Protein AF-A0A935JVV2-F1 (afdb_monomer_lite)

Sequence (134 aa):
MMFHVYADPKPEGYFVNEPFGIYREVLDADWLLYILLPALLIGVVAILMVAWRIHEIPTHKANHKNMRQAELVTALTLLGLFMHEIWAIALFMAYMDWNAFEDFMVRILRRSRSPAAGDSQADSMATVSGEHKA

Organism: NCBI:txid2899244

Structure (mmCIF, N/CA/C/O backbone):
data_AF-A0A935JVV2-F1
#
_entry.id   AF-A0A935JVV2-F1
#
loop_
_atom_site.group_PDB
_atom_site.id
_atom_site.type_symbol
_atom_site.label_atom_id
_atom_site.label_alt_id
_atom_site.label_comp_id
_atom_site.label_asym_id
_atom_site.label_entity_id
_atom_site.label_seq_id
_atom_site.pdbx_PDB_ins_code
_atom_site.Cartn_x
_atom_site.Cartn_y
_atom_site.Cartn_z
_atom_site.occupancy
_atom_site.B_iso_or_equiv
_atom_site.auth_seq_id
_atom_site.auth_comp_id
_atom_site.auth_asym_id
_atom_site.auth_atom_id
_atom_site.pdbx_PDB_model_num
ATOM 1 N N . MET A 1 1 ? 15.596 15.117 -31.902 1.00 48.31 1 MET A N 1
ATOM 2 C CA . MET A 1 1 ? 15.883 15.307 -30.465 1.00 48.31 1 MET A CA 1
ATOM 3 C C . MET A 1 1 ? 15.519 14.018 -29.764 1.00 48.31 1 MET A C 1
ATOM 5 O O . MET A 1 1 ? 14.336 13.737 -29.722 1.00 48.31 1 MET A O 1
ATOM 9 N N . MET A 1 2 ? 16.494 13.229 -29.319 1.00 48.38 2 MET A N 1
ATOM 10 C CA . MET A 1 2 ? 16.370 12.176 -28.296 1.00 48.38 2 MET A CA 1
ATOM 11 C C . MET A 1 2 ? 17.809 11.755 -27.970 1.00 48.38 2 MET A C 1
ATOM 13 O O . MET A 1 2 ? 18.626 11.605 -28.873 1.00 48.38 2 MET A O 1
ATOM 17 N N . PHE A 1 3 ? 18.161 11.744 -26.694 1.00 56.00 3 PHE A N 1
ATOM 18 C CA . PHE A 1 3 ? 19.531 11.812 -26.192 1.00 56.00 3 PHE A CA 1
ATOM 19 C C . PHE A 1 3 ? 20.339 10.525 -26.461 1.00 56.00 3 PHE A C 1
ATOM 21 O O . PHE A 1 3 ? 20.365 9.634 -25.626 1.00 56.00 3 PHE A O 1
ATOM 28 N N . HIS A 1 4 ? 21.063 10.436 -27.582 1.00 57.91 4 HIS A N 1
ATOM 29 C CA . HIS A 1 4 ? 22.118 9.428 -27.775 1.00 57.91 4 HIS A CA 1
ATOM 30 C C . HIS A 1 4 ? 23.388 9.836 -27.010 1.00 57.91 4 HIS A C 1
ATOM 32 O O . HIS A 1 4 ? 24.370 10.273 -27.600 1.00 57.91 4 HIS A O 1
ATOM 38 N N . VAL A 1 5 ? 23.354 9.743 -25.679 1.00 56.25 5 VAL A N 1
ATOM 39 C CA . VAL A 1 5 ? 24.507 10.056 -24.806 1.00 56.25 5 VAL A CA 1
ATOM 40 C C . VAL A 1 5 ? 25.536 8.908 -24.781 1.00 56.25 5 VAL A C 1
ATOM 42 O O . VAL A 1 5 ? 26.648 9.091 -24.302 1.00 56.25 5 VAL A O 1
ATOM 45 N N . TYR A 1 6 ? 25.222 7.751 -25.380 1.00 57.34 6 TYR A N 1
ATOM 46 C CA . TYR A 1 6 ? 26.089 6.562 -25.419 1.00 57.34 6 TYR A CA 1
ATOM 47 C C . TYR A 1 6 ? 26.430 6.080 -26.840 1.00 57.34 6 TYR A C 1
ATOM 49 O O . TYR A 1 6 ? 26.563 4.882 -27.071 1.00 57.34 6 TYR A O 1
ATOM 57 N N . ALA A 1 7 ? 26.548 6.990 -27.811 1.00 60.69 7 ALA A N 1
ATOM 58 C CA . ALA A 1 7 ? 26.984 6.625 -29.166 1.00 60.69 7 ALA A CA 1
ATOM 59 C C . ALA A 1 7 ? 28.510 6.453 -29.293 1.00 60.69 7 ALA A C 1
ATOM 61 O O . ALA A 1 7 ? 28.988 6.002 -30.335 1.00 60.69 7 ALA A O 1
ATOM 62 N N . ASP A 1 8 ? 29.273 6.807 -28.255 1.00 72.19 8 ASP A N 1
ATOM 63 C CA . ASP A 1 8 ? 30.720 6.642 -28.271 1.00 72.19 8 ASP A CA 1
ATOM 64 C C . ASP A 1 8 ? 31.095 5.152 -28.226 1.00 72.19 8 ASP A C 1
ATOM 66 O O . ASP A 1 8 ? 30.551 4.396 -27.408 1.00 72.19 8 ASP A O 1
ATOM 70 N N . PRO A 1 9 ? 32.035 4.701 -29.078 1.00 70.69 9 PRO A N 1
ATOM 71 C CA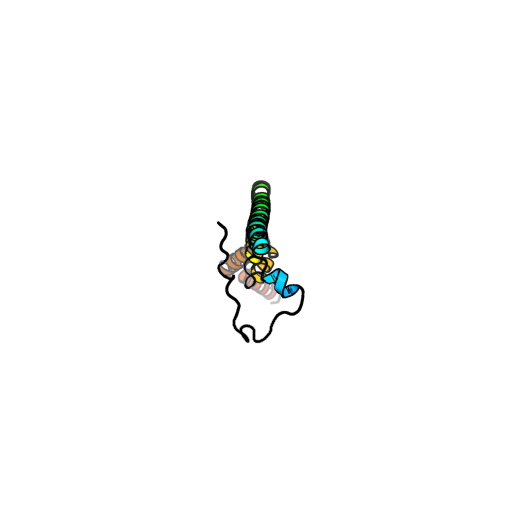 . PRO A 1 9 ? 32.537 3.339 -29.010 1.00 70.69 9 PRO A CA 1
ATOM 72 C C . PRO A 1 9 ? 33.165 3.113 -27.631 1.00 70.69 9 PRO A C 1
ATOM 74 O O . PRO A 1 9 ? 34.137 3.772 -27.257 1.00 70.69 9 PRO A O 1
ATOM 77 N N . LYS A 1 10 ? 32.588 2.189 -26.851 1.00 73.81 10 LYS A N 1
ATOM 78 C CA . LYS A 1 10 ? 33.119 1.826 -25.531 1.00 73.81 10 LYS A CA 1
ATOM 79 C C . LYS A 1 10 ? 34.542 1.268 -25.713 1.00 73.81 10 LYS A C 1
ATOM 81 O O . LYS A 1 10 ? 34.731 0.409 -26.575 1.00 73.81 10 LYS A O 1
ATOM 86 N N . PRO A 1 11 ? 35.534 1.738 -24.936 1.00 78.81 11 PRO A N 1
ATOM 87 C CA . PRO A 1 11 ? 36.904 1.250 -25.039 1.00 78.81 11 PRO A CA 1
ATOM 88 C C . PRO A 1 11 ? 36.982 -0.241 -24.698 1.00 78.81 11 PRO A C 1
ATOM 90 O O . PRO A 1 11 ? 36.165 -0.765 -23.932 1.00 78.81 11 PRO A O 1
ATOM 93 N N . GLU A 1 12 ? 37.975 -0.930 -25.256 1.00 73.38 12 GLU A N 1
ATOM 94 C CA . GLU A 1 12 ? 38.176 -2.350 -24.972 1.00 73.38 12 GLU A CA 1
ATOM 95 C C . GLU A 1 12 ? 38.420 -2.574 -23.470 1.00 73.38 12 GLU A C 1
ATOM 97 O O . GLU A 1 12 ? 39.177 -1.843 -22.832 1.00 73.38 12 GLU A O 1
ATOM 102 N N . GLY A 1 13 ? 37.730 -3.560 -22.886 1.00 73.56 13 GLY A N 1
ATOM 103 C CA . GLY A 1 13 ? 37.785 -3.841 -21.445 1.00 73.56 13 GLY A CA 1
ATOM 104 C C . GLY A 1 13 ? 36.835 -3.016 -20.561 1.00 73.56 13 GLY A C 1
ATOM 105 O O . GLY A 1 13 ? 36.952 -3.078 -19.341 1.00 73.56 13 GLY A O 1
ATOM 106 N N . TYR A 1 14 ? 35.876 -2.271 -21.129 1.00 73.00 14 TYR A N 1
ATOM 107 C CA . TYR A 1 14 ? 34.884 -1.501 -20.353 1.00 73.00 14 TYR A CA 1
ATOM 108 C C . TYR A 1 14 ? 34.010 -2.368 -19.424 1.00 73.00 14 TYR A C 1
ATOM 110 O O . TYR A 1 14 ? 33.586 -1.917 -18.360 1.00 73.00 14 TYR A O 1
ATOM 118 N N . PHE A 1 15 ? 33.748 -3.621 -19.802 1.00 72.88 15 PHE A N 1
ATOM 119 C CA . PHE A 1 15 ? 33.008 -4.579 -18.985 1.00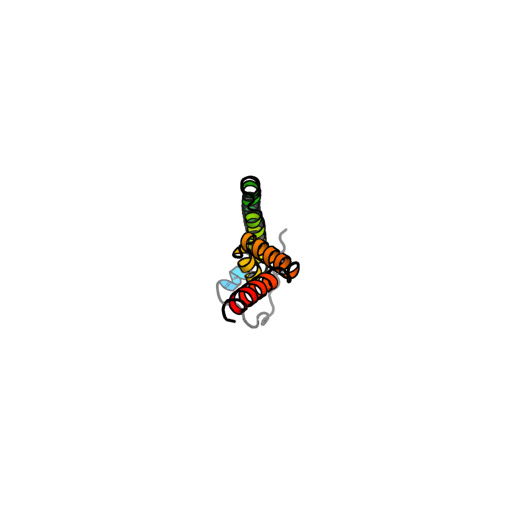 72.88 15 PHE A CA 1
ATOM 120 C C . PHE A 1 15 ? 33.940 -5.705 -18.528 1.00 72.88 15 PHE A C 1
ATOM 122 O O . PHE A 1 15 ? 34.460 -6.448 -19.351 1.00 72.88 15 PHE A O 1
ATOM 129 N N . VAL A 1 16 ? 34.126 -5.850 -17.211 1.00 75.06 16 VAL A N 1
ATOM 130 C CA . VAL A 1 16 ? 34.886 -6.970 -16.614 1.00 75.06 16 VAL A CA 1
ATOM 131 C C . VAL A 1 16 ? 34.108 -8.287 -16.725 1.00 75.06 16 VAL A C 1
ATOM 133 O O . VAL A 1 16 ? 34.697 -9.341 -16.926 1.00 75.06 16 VAL A O 1
ATOM 136 N N . ASN A 1 17 ? 32.777 -8.214 -16.619 1.00 74.56 17 ASN A N 1
ATOM 137 C CA . ASN A 1 17 ? 31.850 -9.317 -16.858 1.00 74.56 17 ASN A CA 1
ATOM 138 C C . ASN A 1 17 ? 30.724 -8.799 -17.748 1.00 74.56 17 ASN A C 1
ATOM 140 O O . ASN A 1 17 ? 29.828 -8.096 -17.276 1.00 74.56 17 ASN A O 1
ATOM 144 N N . GLU A 1 18 ? 30.785 -9.098 -19.040 1.00 69.94 18 GLU A N 1
ATOM 145 C CA . GLU A 1 18 ? 29.738 -8.691 -19.968 1.00 69.94 18 GLU A CA 1
ATOM 146 C C . GLU A 1 18 ? 28.554 -9.672 -19.943 1.00 69.94 18 GLU A C 1
ATOM 148 O O . GLU A 1 18 ? 28.754 -10.887 -20.050 1.00 69.94 18 GLU A O 1
ATOM 153 N N . PRO A 1 19 ? 27.308 -9.172 -19.806 1.00 69.38 19 PRO A N 1
ATOM 154 C CA . PRO A 1 19 ? 26.129 -10.007 -19.973 1.00 69.38 19 PRO A CA 1
ATOM 155 C C . PRO A 1 19 ? 26.116 -10.543 -21.407 1.00 69.38 19 PRO A C 1
ATOM 157 O O . PRO A 1 19 ? 26.077 -9.771 -22.365 1.00 69.38 19 PRO A O 1
ATOM 160 N N . PHE A 1 20 ? 26.173 -11.861 -21.564 1.00 75.31 20 PHE A N 1
ATOM 161 C CA . PHE A 1 20 ? 26.182 -12.507 -22.874 1.00 75.31 20 PHE A CA 1
ATOM 162 C C . PHE A 1 20 ? 24.759 -12.679 -23.425 1.00 75.31 20 PHE A C 1
ATOM 164 O O . PHE A 1 20 ? 23.816 -12.993 -22.698 1.00 75.31 20 PHE A O 1
ATOM 171 N N . GLY A 1 21 ? 24.612 -12.503 -24.740 1.00 78.56 21 GLY A N 1
ATOM 172 C CA . GLY A 1 21 ? 23.355 -12.715 -25.459 1.00 78.56 21 GLY A CA 1
ATOM 173 C C . GLY A 1 21 ? 22.320 -11.604 -25.256 1.00 78.56 21 GLY A C 1
ATOM 174 O O . GLY A 1 21 ? 22.653 -10.427 -25.147 1.00 78.56 21 GLY A O 1
ATOM 175 N N . ILE A 1 22 ? 21.045 -11.997 -25.204 1.00 78.62 22 ILE A N 1
ATOM 176 C CA . ILE A 1 22 ? 19.882 -11.091 -25.239 1.00 78.62 22 ILE A CA 1
ATOM 177 C C . ILE A 1 22 ? 19.801 -10.116 -24.056 1.00 78.62 22 ILE A C 1
ATOM 179 O O . ILE A 1 22 ? 19.167 -9.071 -24.157 1.00 78.62 22 ILE A O 1
ATOM 183 N N . TYR A 1 23 ? 20.441 -10.431 -22.927 1.00 78.25 23 TYR A N 1
ATOM 184 C CA . TYR A 1 23 ? 20.373 -9.598 -21.725 1.00 78.25 23 TYR A CA 1
ATOM 185 C C . TYR A 1 23 ? 21.032 -8.233 -21.930 1.00 78.25 23 TYR A C 1
ATOM 187 O O . TYR A 1 23 ? 20.554 -7.245 -21.383 1.00 78.25 23 TYR A O 1
ATOM 195 N N . ARG A 1 24 ? 22.088 -8.157 -22.751 1.00 76.12 24 ARG A N 1
ATOM 196 C CA . ARG A 1 24 ? 22.758 -6.891 -23.072 1.00 76.12 24 ARG A CA 1
ATOM 197 C C . ARG A 1 24 ? 21.873 -5.977 -23.910 1.00 76.12 24 ARG A C 1
ATOM 199 O O . ARG A 1 24 ? 21.741 -4.805 -23.587 1.00 76.12 24 ARG A O 1
ATOM 206 N N . GLU A 1 25 ? 21.229 -6.529 -24.934 1.00 78.62 25 GLU A N 1
ATOM 207 C CA . GLU A 1 25 ? 20.317 -5.776 -25.803 1.00 78.62 25 GLU A CA 1
ATOM 208 C C . GLU A 1 25 ? 19.095 -5.255 -25.038 1.00 78.62 25 GLU A C 1
ATOM 210 O O . GLU A 1 25 ? 18.626 -4.151 -25.296 1.00 78.62 25 GLU A O 1
ATOM 215 N N . VAL A 1 26 ? 18.603 -6.024 -24.062 1.00 78.31 26 VAL A N 1
ATOM 216 C CA . VAL A 1 26 ? 17.485 -5.620 -23.200 1.00 78.31 26 VAL A CA 1
ATOM 217 C C . VAL A 1 26 ? 17.902 -4.560 -22.174 1.00 78.31 26 VAL A C 1
ATOM 219 O O . VAL A 1 26 ? 17.111 -3.668 -21.882 1.00 78.31 26 VAL A O 1
ATOM 222 N N . LEU A 1 27 ? 19.119 -4.629 -21.621 1.00 76.12 27 LEU A N 1
ATOM 223 C CA . LEU A 1 27 ? 19.618 -3.624 -20.670 1.00 76.12 27 LEU A CA 1
ATOM 224 C C . LEU A 1 27 ? 19.963 -2.288 -21.345 1.00 76.12 27 LEU A C 1
ATOM 226 O O . LEU A 1 27 ? 19.728 -1.244 -20.745 1.00 76.12 27 LEU A O 1
ATOM 230 N N . ASP A 1 28 ? 20.477 -2.316 -22.576 1.00 74.88 28 ASP A N 1
ATOM 231 C CA . ASP A 1 28 ? 20.782 -1.111 -23.367 1.00 74.88 28 ASP A CA 1
ATOM 232 C C . ASP A 1 28 ? 19.522 -0.526 -24.061 1.00 74.88 28 ASP A C 1
ATOM 234 O O . ASP A 1 28 ? 19.593 0.479 -24.772 1.00 74.88 28 ASP A O 1
ATOM 238 N N . ALA A 1 29 ? 18.344 -1.133 -23.872 1.00 82.69 29 ALA A N 1
ATOM 239 C CA . ALA A 1 29 ? 17.090 -0.685 -24.467 1.00 82.69 29 ALA A CA 1
ATOM 240 C C . ALA A 1 29 ? 16.461 0.495 -23.700 1.00 82.69 29 ALA A C 1
ATOM 242 O O . ALA A 1 29 ? 15.573 0.311 -22.866 1.00 82.69 29 ALA A O 1
ATOM 243 N N . ASP A 1 30 ? 16.831 1.727 -24.058 1.00 81.94 30 ASP A N 1
ATOM 244 C CA . ASP A 1 30 ? 16.263 2.958 -23.475 1.00 81.94 30 ASP A CA 1
ATOM 245 C C . ASP A 1 30 ? 14.720 2.993 -23.504 1.00 81.94 30 ASP A C 1
ATOM 247 O O . ASP A 1 30 ? 14.066 3.447 -22.562 1.00 81.94 30 ASP A O 1
ATOM 251 N N . TRP A 1 31 ? 14.109 2.463 -24.569 1.00 82.56 31 TRP A N 1
ATOM 252 C CA . TRP A 1 31 ? 12.650 2.406 -24.726 1.00 82.56 31 TRP A CA 1
ATOM 253 C C . TRP A 1 31 ? 11.962 1.563 -23.645 1.00 82.56 31 TRP A C 1
ATOM 255 O O . TRP A 1 31 ? 10.834 1.870 -23.256 1.00 82.56 31 TRP A O 1
ATOM 265 N N . LEU A 1 32 ? 12.643 0.530 -23.135 1.00 86.06 32 LEU A N 1
ATOM 266 C CA . LEU A 1 32 ? 12.128 -0.317 -22.068 1.00 86.06 32 LEU A CA 1
ATOM 267 C C . LEU A 1 32 ? 11.996 0.499 -20.786 1.00 86.06 32 LEU A C 1
ATOM 269 O O . LEU A 1 32 ? 10.947 0.451 -20.150 1.00 86.06 32 LEU A O 1
ATOM 273 N N . LEU A 1 33 ? 13.002 1.308 -20.444 1.00 85.19 33 LEU A N 1
ATOM 274 C CA . LEU A 1 33 ? 12.965 2.174 -19.264 1.00 85.19 33 LEU A CA 1
ATOM 275 C C . LEU A 1 33 ? 11.839 3.217 -19.361 1.00 85.19 33 LEU A C 1
ATOM 277 O O . LEU A 1 33 ? 11.113 3.433 -18.388 1.00 85.19 33 LEU A O 1
ATOM 281 N N . TYR A 1 34 ? 11.643 3.811 -20.543 1.00 85.50 34 TYR A N 1
ATOM 282 C CA . TYR A 1 34 ? 10.576 4.791 -20.777 1.00 85.50 34 TYR A CA 1
ATOM 283 C C . TYR A 1 34 ? 9.162 4.220 -20.622 1.00 85.50 34 TYR A C 1
ATOM 285 O O . TYR A 1 34 ? 8.251 4.976 -20.298 1.00 85.50 34 TYR A O 1
ATOM 293 N N . ILE A 1 35 ? 8.962 2.915 -20.825 1.00 90.69 35 ILE A N 1
ATOM 294 C CA . ILE A 1 35 ? 7.668 2.244 -20.619 1.00 90.69 35 ILE A CA 1
ATOM 295 C C . ILE A 1 35 ? 7.558 1.689 -19.197 1.00 90.69 35 ILE A C 1
ATOM 297 O O . ILE A 1 35 ? 6.524 1.837 -18.545 1.00 90.69 35 ILE A O 1
ATOM 301 N N . LEU A 1 36 ? 8.625 1.064 -18.700 1.00 90.44 36 LEU A N 1
ATOM 302 C CA . LEU A 1 36 ? 8.653 0.400 -17.402 1.00 90.44 36 LEU A CA 1
ATOM 303 C C . LEU A 1 36 ? 8.452 1.398 -16.257 1.00 90.44 36 LEU A C 1
ATOM 305 O O . LEU A 1 36 ? 7.699 1.114 -15.332 1.00 90.44 36 LEU A O 1
ATOM 309 N N . LEU A 1 37 ? 9.086 2.571 -16.322 1.00 91.06 37 LEU A N 1
ATOM 310 C CA . LEU A 1 37 ? 9.010 3.582 -15.267 1.00 91.06 37 LEU A CA 1
ATOM 311 C C . LEU A 1 37 ? 7.584 4.135 -15.057 1.00 91.06 37 LEU A C 1
ATOM 313 O O . LEU A 1 37 ? 7.103 4.088 -13.922 1.00 91.06 37 LEU A O 1
ATOM 317 N N . PRO A 1 38 ? 6.854 4.610 -16.088 1.00 95.44 38 PRO A N 1
ATOM 318 C CA . PRO A 1 38 ? 5.464 5.020 -15.909 1.00 95.44 38 PRO A CA 1
ATOM 319 C C . PRO A 1 38 ? 4.541 3.838 -15.596 1.00 95.44 38 PRO A C 1
ATOM 321 O O . PRO A 1 38 ? 3.617 4.006 -14.804 1.00 95.44 38 PRO A O 1
ATOM 324 N N . ALA A 1 39 ? 4.786 2.643 -16.144 1.00 9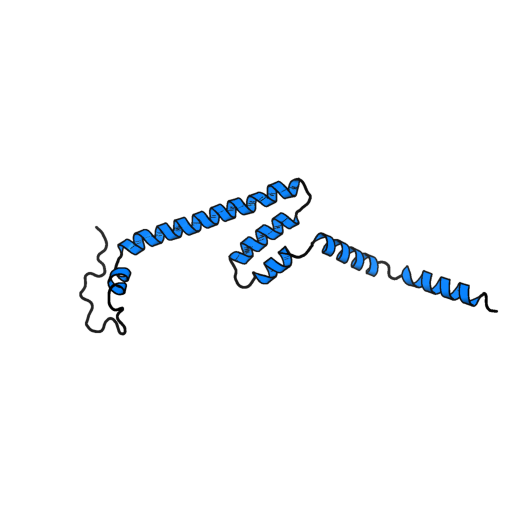6.00 39 ALA A N 1
ATOM 325 C CA . ALA A 1 39 ? 4.004 1.455 -15.798 1.00 96.00 39 ALA A CA 1
ATOM 326 C C . ALA A 1 39 ? 4.137 1.096 -14.308 1.00 96.00 39 ALA A C 1
ATOM 328 O O . ALA A 1 39 ? 3.133 0.834 -13.644 1.00 96.00 39 ALA A O 1
ATOM 329 N N . LEU A 1 40 ? 5.356 1.154 -13.763 1.00 95.06 40 LEU A N 1
ATOM 330 C CA . LEU A 1 40 ? 5.620 0.970 -12.338 1.00 95.06 40 LEU A CA 1
ATOM 331 C C . LEU A 1 40 ? 4.904 2.039 -11.508 1.00 95.06 40 LEU A C 1
ATOM 333 O O . LEU A 1 40 ? 4.243 1.704 -10.528 1.00 95.06 40 LEU A O 1
ATOM 337 N N . LEU A 1 41 ? 4.984 3.310 -11.916 1.00 95.38 41 LEU A N 1
ATOM 338 C CA . LEU A 1 41 ? 4.303 4.410 -11.231 1.00 95.38 41 LEU A CA 1
ATOM 339 C C . LEU A 1 41 ? 2.784 4.193 -11.183 1.00 95.38 41 LEU A C 1
ATOM 341 O O . LEU A 1 41 ? 2.182 4.309 -10.118 1.00 95.38 41 LEU A O 1
ATOM 345 N N . ILE A 1 42 ? 2.173 3.829 -12.314 1.00 97.31 42 ILE A N 1
ATOM 346 C CA . ILE A 1 42 ? 0.745 3.493 -12.394 1.00 97.31 42 ILE A CA 1
ATOM 347 C C . ILE A 1 42 ? 0.425 2.310 -11.477 1.00 97.31 42 ILE A C 1
ATOM 349 O O . ILE A 1 42 ? -0.567 2.358 -10.754 1.00 97.31 42 ILE A O 1
ATOM 353 N N . GLY A 1 43 ? 1.273 1.278 -11.458 1.00 94.88 43 GLY A N 1
ATOM 354 C CA . GLY A 1 43 ? 1.126 0.129 -10.566 1.00 94.88 43 GLY A CA 1
ATOM 355 C C . GLY A 1 43 ? 1.101 0.530 -9.090 1.00 94.88 43 GLY A C 1
ATOM 356 O O . GLY A 1 43 ? 0.198 0.127 -8.358 1.00 94.88 43 GLY A O 1
ATOM 357 N N . VAL A 1 44 ? 2.036 1.381 -8.660 1.00 91.44 44 VAL A N 1
ATOM 358 C CA . VAL A 1 44 ? 2.086 1.892 -7.281 1.00 91.44 44 VAL A CA 1
ATOM 359 C C . VAL A 1 44 ? 0.836 2.709 -6.952 1.00 91.44 44 VAL A C 1
ATOM 361 O O . VAL A 1 44 ? 0.210 2.475 -5.919 1.00 91.44 44 VAL A O 1
ATOM 364 N N . VAL A 1 45 ? 0.429 3.628 -7.832 1.00 93.75 45 VAL A N 1
ATOM 365 C CA . VAL A 1 45 ? -0.777 4.450 -7.631 1.00 93.75 45 VAL A CA 1
ATOM 366 C C . VAL A 1 45 ? -2.034 3.581 -7.556 1.00 93.75 45 VAL A C 1
ATOM 368 O O . VAL A 1 45 ? -2.881 3.812 -6.696 1.00 93.75 45 VAL A O 1
ATOM 371 N N . ALA A 1 46 ? -2.148 2.556 -8.401 1.00 91.75 46 ALA A N 1
ATOM 372 C CA . ALA A 1 46 ? -3.276 1.631 -8.395 1.00 91.75 46 ALA A CA 1
ATOM 373 C C . ALA A 1 46 ? -3.368 0.850 -7.076 1.00 91.75 46 ALA A C 1
ATOM 375 O O . ALA A 1 46 ? -4.443 0.775 -6.480 1.00 91.75 46 ALA A O 1
ATOM 376 N N . ILE A 1 47 ? -2.243 0.324 -6.577 1.00 87.31 47 ILE A N 1
ATOM 377 C CA . ILE A 1 47 ? -2.183 -0.340 -5.266 1.00 87.31 47 ILE A CA 1
ATOM 378 C C . ILE A 1 47 ? -2.607 0.631 -4.161 1.00 87.31 47 ILE A C 1
ATOM 380 O O . ILE A 1 47 ? -3.411 0.269 -3.302 1.00 87.31 47 ILE A O 1
ATOM 384 N N . LEU A 1 48 ? -2.124 1.875 -4.206 1.00 85.19 48 LEU A N 1
ATOM 385 C CA . LEU A 1 48 ? -2.449 2.891 -3.209 1.00 85.19 48 LEU A CA 1
ATOM 386 C C . LEU A 1 48 ? -3.933 3.285 -3.244 1.00 85.19 48 LEU A C 1
ATOM 388 O O . LEU A 1 48 ? -4.539 3.459 -2.193 1.00 85.19 48 LEU A O 1
ATOM 392 N N . MET A 1 49 ? -4.549 3.355 -4.427 1.00 87.62 49 MET A N 1
ATOM 393 C CA . MET A 1 49 ? -5.992 3.574 -4.582 1.00 87.62 49 MET A CA 1
ATOM 394 C C . MET A 1 49 ? -6.822 2.410 -4.036 1.00 87.62 49 MET A C 1
ATOM 396 O O . MET A 1 49 ? -7.839 2.632 -3.383 1.00 87.62 49 MET A O 1
ATOM 400 N N . VAL A 1 50 ? -6.405 1.165 -4.274 1.00 84.38 50 VAL A N 1
ATOM 401 C CA . VAL A 1 50 ? -7.096 -0.013 -3.725 1.00 84.38 50 VAL A CA 1
ATOM 402 C C . VAL A 1 50 ? -6.962 -0.051 -2.205 1.00 84.38 50 VAL A C 1
ATOM 404 O O . VAL A 1 50 ? -7.956 -0.250 -1.510 1.00 84.38 50 VAL A O 1
ATOM 407 N N . ALA A 1 51 ? -5.768 0.218 -1.675 1.00 79.81 51 ALA A N 1
ATOM 408 C CA . ALA A 1 51 ? -5.543 0.397 -0.245 1.00 79.81 51 ALA A CA 1
ATOM 409 C C . ALA A 1 51 ? -6.423 1.519 0.330 1.00 79.81 51 ALA A C 1
ATOM 411 O O . ALA A 1 51 ? -7.053 1.344 1.376 1.00 79.81 51 ALA A O 1
ATOM 412 N N . TRP A 1 52 ? -6.544 2.634 -0.398 1.00 80.12 52 TRP A N 1
ATOM 413 C CA . TRP A 1 52 ? -7.446 3.722 -0.047 1.00 80.12 52 TRP A CA 1
ATOM 414 C C . TRP A 1 52 ? -8.905 3.238 -0.014 1.00 80.12 52 TRP A C 1
ATOM 416 O O . TRP A 1 52 ? -9.637 3.479 0.935 1.00 80.12 52 TRP A O 1
ATOM 426 N N . ARG A 1 53 ? -9.352 2.439 -0.975 1.00 77.50 53 ARG A N 1
ATOM 427 C CA . ARG A 1 53 ? -10.723 1.924 -0.934 1.00 77.50 53 ARG A CA 1
ATOM 428 C C . ARG A 1 53 ? -10.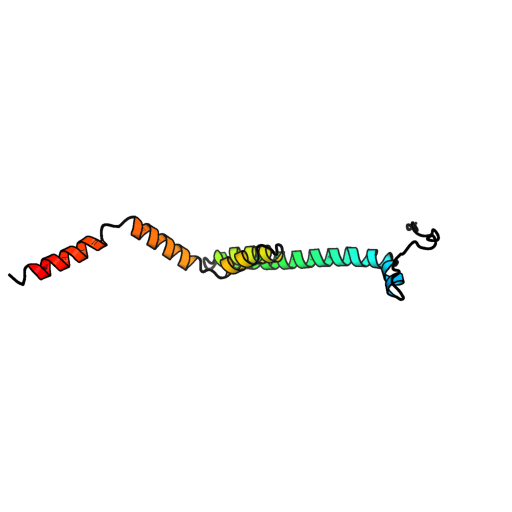965 0.942 0.216 1.00 77.50 53 ARG A C 1
ATOM 430 O O . ARG A 1 53 ? -12.045 0.939 0.798 1.00 77.50 53 ARG A O 1
ATOM 437 N N . ILE A 1 54 ? -9.976 0.114 0.548 1.00 78.31 54 ILE A N 1
ATOM 438 C CA . ILE A 1 54 ? -10.077 -0.883 1.621 1.00 78.31 54 ILE A CA 1
ATOM 439 C C . ILE A 1 54 ? -10.160 -0.209 2.997 1.00 78.31 54 ILE A C 1
ATOM 441 O O . ILE A 1 54 ? -10.947 -0.661 3.827 1.00 78.31 54 ILE A O 1
ATOM 445 N N . HIS A 1 55 ? -9.419 0.879 3.241 1.00 71.19 55 HIS A N 1
ATOM 446 C CA . HIS A 1 55 ? -9.460 1.570 4.540 1.00 71.19 55 HIS A CA 1
ATOM 447 C C . HIS A 1 55 ? -10.742 2.390 4.787 1.00 71.19 55 HIS A C 1
ATOM 449 O O . HIS A 1 55 ? -11.041 2.691 5.938 1.00 71.19 55 HIS A O 1
ATOM 455 N N . GLU A 1 56 ? -11.524 2.721 3.754 1.00 72.56 56 GLU A N 1
ATOM 456 C CA . GLU A 1 56 ? -12.816 3.420 3.899 1.00 72.56 56 GLU A CA 1
ATOM 457 C C . GLU A 1 56 ? -13.965 2.487 4.343 1.00 72.56 56 GLU A C 1
ATOM 459 O O . GLU A 1 56 ? -14.986 2.925 4.873 1.00 72.56 56 GLU A O 1
ATOM 464 N N . ILE A 1 57 ? -13.831 1.175 4.125 1.00 69.31 57 ILE A N 1
ATOM 465 C CA . ILE A 1 57 ? -14.865 0.175 4.451 1.00 69.31 57 ILE A CA 1
ATOM 466 C C . ILE A 1 57 ? -15.101 0.020 5.976 1.00 69.31 57 ILE A C 1
ATOM 468 O O . ILE A 1 57 ? -16.263 -0.043 6.398 1.00 69.31 57 ILE A O 1
ATOM 472 N N . PRO A 1 58 ? -14.061 -0.054 6.830 1.00 63.09 58 PRO A N 1
ATOM 473 C CA . PRO A 1 58 ? -14.196 -0.152 8.284 1.00 63.09 58 PRO A CA 1
ATOM 474 C C . PRO A 1 58 ? -14.951 1.020 8.913 1.00 63.09 58 PRO A C 1
ATOM 476 O O . PRO A 1 58 ? -15.785 0.805 9.794 1.00 63.09 58 PRO A O 1
ATOM 479 N N . THR A 1 59 ? -14.714 2.241 8.431 1.00 58.31 59 THR A N 1
ATOM 480 C CA . THR A 1 59 ? -15.281 3.488 8.970 1.00 58.31 59 THR A CA 1
ATOM 481 C C . THR A 1 59 ? -16.806 3.508 8.859 1.00 58.31 59 THR A C 1
ATOM 483 O O . THR A 1 59 ? -17.503 3.918 9.787 1.00 58.31 59 THR A O 1
ATOM 486 N N . HIS A 1 60 ? -17.360 2.960 7.773 1.00 57.16 60 HIS A N 1
ATOM 487 C CA . HIS A 1 60 ? -18.810 2.835 7.600 1.00 57.16 60 HIS A CA 1
ATOM 488 C C . HIS A 1 60 ? -19.441 1.710 8.440 1.00 57.16 60 HIS A C 1
ATOM 490 O O . HIS A 1 60 ? -20.619 1.797 8.791 1.00 57.16 60 HIS A O 1
ATOM 496 N N . LYS A 1 61 ? -18.682 0.667 8.805 1.00 53.53 61 LYS A N 1
ATOM 497 C CA . LYS A 1 61 ? -19.169 -0.442 9.649 1.00 53.53 61 LYS A CA 1
ATOM 498 C C . LYS A 1 61 ? -19.043 -0.175 11.151 1.00 53.53 61 LYS A C 1
ATOM 500 O O . LYS A 1 61 ? -19.855 -0.697 11.918 1.00 53.53 61 LYS A O 1
ATOM 505 N N . ALA A 1 62 ? -18.077 0.635 11.582 1.00 52.28 62 ALA A N 1
ATOM 506 C CA . ALA A 1 62 ? -17.854 0.942 12.995 1.00 52.28 62 ALA A CA 1
ATOM 507 C C . ALA A 1 62 ? -19.034 1.703 13.626 1.00 52.28 62 ALA A C 1
ATOM 509 O O . ALA A 1 62 ? -19.443 1.386 14.745 1.00 52.28 62 ALA A O 1
ATOM 510 N N . ASN A 1 63 ? -19.649 2.623 12.875 1.00 51.56 63 ASN A N 1
ATOM 511 C CA . ASN A 1 63 ? -20.738 3.471 13.370 1.00 51.56 63 ASN A CA 1
ATOM 512 C C . ASN A 1 63 ? -22.044 2.701 13.659 1.00 51.56 63 ASN A C 1
ATOM 514 O O . ASN A 1 63 ? -22.907 3.183 14.385 1.00 51.56 63 ASN A O 1
ATOM 518 N N . HIS A 1 64 ? -22.200 1.487 13.117 1.00 50.41 64 HIS A N 1
ATOM 519 C CA . HIS A 1 64 ? -23.409 0.679 13.311 1.00 50.41 64 HIS A CA 1
ATOM 520 C C . HIS A 1 64 ? -23.267 -0.423 14.373 1.00 50.41 64 HIS A C 1
ATOM 522 O O . HIS A 1 64 ? -24.273 -1.019 14.754 1.00 50.41 64 HIS A O 1
ATOM 528 N N . LYS A 1 65 ? -22.048 -0.714 14.866 1.00 48.81 65 LYS A N 1
ATOM 529 C CA . LYS A 1 65 ? -21.824 -1.851 15.782 1.00 48.81 65 LYS A CA 1
ATOM 530 C C . LYS A 1 65 ? -20.782 -1.656 16.896 1.00 48.81 65 LYS A C 1
ATOM 532 O O . LYS A 1 65 ? -20.414 -2.647 17.518 1.00 48.81 65 LYS A O 1
ATOM 537 N N . ASN A 1 66 ? -20.306 -0.434 17.173 1.00 52.88 66 ASN A N 1
ATOM 538 C CA . ASN A 1 66 ? -19.257 -0.170 18.182 1.00 52.88 66 ASN A CA 1
ATOM 539 C C . ASN A 1 66 ? -17.963 -0.988 17.964 1.00 52.88 66 ASN A C 1
ATOM 541 O O . ASN A 1 66 ? -17.232 -1.290 18.901 1.00 52.88 66 ASN A O 1
ATOM 545 N N . MET A 1 67 ? -17.638 -1.354 16.721 1.00 57.72 67 MET A N 1
ATOM 546 C CA . MET A 1 67 ? -16.416 -2.107 16.411 1.00 57.72 67 MET A CA 1
ATOM 547 C C . MET A 1 67 ? -15.274 -1.158 16.030 1.00 57.72 67 MET A C 1
ATOM 549 O O . MET A 1 67 ? -14.765 -1.207 14.914 1.00 57.72 67 MET A O 1
ATOM 553 N N . ARG A 1 68 ? -14.844 -0.310 16.972 1.00 60.72 68 ARG A N 1
ATOM 554 C CA . ARG A 1 68 ? -13.638 0.541 16.847 1.00 60.72 68 ARG A CA 1
ATOM 555 C C . ARG A 1 68 ? -12.368 -0.280 16.556 1.00 60.72 68 ARG A C 1
ATOM 557 O O . ARG A 1 68 ? -11.423 0.204 15.943 1.00 60.72 68 ARG A O 1
ATOM 564 N N . GLN A 1 69 ? -12.380 -1.553 16.947 1.00 61.34 69 GLN A N 1
ATOM 565 C CA . GLN A 1 69 ? -11.347 -2.538 16.645 1.00 61.34 69 GLN A CA 1
ATOM 566 C C . GLN A 1 69 ? -11.194 -2.783 15.140 1.00 61.34 69 GLN A C 1
ATOM 568 O O . GLN A 1 69 ? -10.071 -2.852 14.662 1.00 61.34 69 GLN A O 1
ATOM 573 N N . ALA A 1 70 ? -12.287 -2.855 14.372 1.00 66.25 70 ALA A N 1
ATOM 574 C CA . ALA A 1 70 ? -12.197 -3.146 12.942 1.00 66.25 70 ALA A CA 1
ATOM 575 C C . ALA A 1 70 ? -11.380 -2.078 12.203 1.00 66.25 70 ALA A C 1
ATOM 577 O O . ALA A 1 70 ? -10.523 -2.435 11.410 1.00 66.25 70 ALA A O 1
ATOM 578 N N . GLU A 1 71 ? -11.588 -0.800 12.530 1.00 66.88 71 GLU A N 1
ATOM 579 C CA . GLU A 1 71 ? -10.872 0.340 11.948 1.00 66.88 71 GLU A CA 1
ATOM 580 C C . GLU A 1 71 ? -9.372 0.316 12.275 1.00 66.88 71 GLU A C 1
ATOM 582 O O . GLU A 1 71 ? -8.540 0.362 11.363 1.00 66.88 71 GLU A O 1
ATOM 587 N N . LEU A 1 72 ? -9.026 0.141 13.558 1.00 68.44 72 LEU A N 1
ATOM 588 C CA . LEU A 1 72 ? -7.636 0.050 14.018 1.00 68.44 72 LEU A CA 1
ATOM 589 C C . LEU A 1 72 ? -6.900 -1.149 13.413 1.00 68.44 72 LEU A C 1
ATOM 591 O O . LEU A 1 72 ? -5.760 -1.008 12.982 1.00 68.44 72 LEU A O 1
ATOM 595 N N . VAL A 1 73 ? -7.545 -2.314 13.337 1.00 72.81 73 VAL A N 1
ATOM 596 C CA . VAL A 1 73 ? -6.937 -3.536 12.798 1.00 72.81 73 VAL A CA 1
ATOM 597 C C . VAL A 1 73 ? -6.631 -3.413 11.305 1.00 72.81 73 VAL A C 1
ATOM 599 O O . VAL A 1 73 ? -5.542 -3.796 10.872 1.00 72.81 73 VAL A O 1
ATOM 602 N N . THR A 1 74 ? -7.526 -2.828 10.509 1.00 71.88 74 THR A N 1
ATOM 603 C CA . THR A 1 74 ? -7.234 -2.548 9.092 1.00 71.88 74 THR A CA 1
ATOM 604 C C . THR A 1 74 ? -6.138 -1.510 8.913 1.00 71.88 74 THR A C 1
ATOM 606 O O . THR A 1 74 ? -5.237 -1.738 8.115 1.00 71.88 74 THR A O 1
ATOM 609 N N . ALA A 1 75 ? -6.161 -0.400 9.658 1.00 71.94 75 ALA A N 1
ATOM 610 C CA . ALA A 1 75 ? -5.112 0.614 9.554 1.00 71.94 75 ALA A CA 1
ATOM 611 C C . ALA A 1 75 ? -3.734 0.028 9.911 1.00 71.94 75 ALA A C 1
ATOM 613 O O . ALA A 1 75 ? -2.744 0.285 9.228 1.00 71.94 75 ALA A O 1
ATOM 614 N N . LEU A 1 76 ? -3.682 -0.821 10.939 1.00 72.00 76 LEU A N 1
ATOM 615 C CA . LEU A 1 76 ? -2.449 -1.423 11.428 1.00 72.00 76 LEU A CA 1
ATOM 616 C C . LEU A 1 76 ? -1.919 -2.544 10.520 1.00 72.00 76 LEU A C 1
ATOM 618 O O . LEU A 1 76 ? -0.711 -2.653 10.338 1.00 72.00 76 LEU A O 1
ATOM 622 N N . THR A 1 77 ? -2.789 -3.344 9.899 1.00 70.12 77 THR A N 1
ATOM 623 C CA . THR A 1 77 ? -2.375 -4.352 8.900 1.00 70.12 77 THR A CA 1
ATOM 624 C C . THR A 1 77 ? -1.891 -3.712 7.603 1.00 70.12 77 THR A C 1
ATOM 626 O O . THR A 1 77 ? -0.903 -4.169 7.031 1.00 70.12 77 THR A O 1
ATOM 629 N N . LEU A 1 78 ? -2.515 -2.613 7.177 1.00 72.62 78 LEU A N 1
ATOM 630 C CA . LEU A 1 78 ? -2.063 -1.833 6.027 1.00 72.62 78 LEU A CA 1
ATOM 631 C C . LEU A 1 78 ? -0.710 -1.158 6.315 1.00 72.62 78 LEU A C 1
ATOM 633 O O . LEU A 1 78 ? 0.169 -1.170 5.460 1.00 72.62 78 LEU A O 1
ATOM 637 N N . LEU A 1 79 ? -0.489 -0.676 7.543 1.00 74.12 79 LEU A N 1
ATOM 638 C CA . LEU A 1 79 ? 0.808 -0.157 7.994 1.00 74.12 79 LEU A CA 1
ATOM 639 C C . LEU A 1 79 ? 1.889 -1.254 8.089 1.00 74.12 79 LEU A C 1
ATOM 641 O O . LEU A 1 79 ? 3.026 -1.040 7.668 1.00 74.12 79 LEU A O 1
ATOM 645 N N . GLY A 1 80 ? 1.539 -2.440 8.597 1.00 67.94 80 GLY A N 1
ATOM 646 C CA . GLY A 1 80 ? 2.440 -3.595 8.698 1.00 67.94 80 GLY A CA 1
ATOM 647 C C . GLY A 1 80 ? 2.860 -4.175 7.343 1.00 67.94 80 GLY A C 1
ATOM 648 O O . GLY A 1 80 ? 3.933 -4.761 7.241 1.00 67.94 80 GLY A O 1
ATOM 649 N N . LEU A 1 81 ? 2.063 -3.962 6.291 1.00 70.81 81 LEU A N 1
ATOM 650 C CA . LEU A 1 81 ? 2.407 -4.354 4.921 1.00 70.81 81 LEU A CA 1
ATOM 651 C C . LEU A 1 81 ? 3.544 -3.497 4.331 1.00 70.81 81 LEU A C 1
ATOM 653 O O . LEU A 1 81 ? 4.276 -3.964 3.463 1.00 70.81 81 LEU A O 1
ATOM 657 N N . PHE A 1 82 ? 3.707 -2.257 4.809 1.00 68.25 82 PHE A N 1
ATOM 658 C CA . PHE A 1 82 ? 4.723 -1.314 4.327 1.00 68.25 82 PHE A CA 1
ATOM 659 C C . PHE A 1 82 ? 6.024 -1.320 5.147 1.00 68.25 82 PHE A C 1
ATOM 661 O O . PHE A 1 82 ? 7.063 -0.917 4.628 1.00 68.25 82 PHE A O 1
ATOM 668 N N . MET A 1 83 ? 6.005 -1.783 6.402 1.00 70.94 83 MET A N 1
ATOM 669 C CA . MET A 1 83 ? 7.203 -1.908 7.245 1.00 70.94 83 MET A CA 1
ATOM 670 C C . MET A 1 83 ? 7.400 -3.351 7.719 1.00 70.94 83 MET A C 1
ATOM 672 O O . MET A 1 83 ? 6.757 -3.790 8.673 1.00 70.94 83 MET A O 1
ATOM 676 N N . HIS A 1 84 ? 8.350 -4.056 7.091 1.00 73.75 84 HIS A N 1
ATOM 677 C CA . HIS A 1 84 ? 8.700 -5.450 7.399 1.00 73.75 84 HIS A CA 1
ATOM 678 C C . HIS A 1 84 ? 8.975 -5.687 8.895 1.00 73.75 84 HIS A C 1
ATOM 680 O O . HIS A 1 84 ? 8.506 -6.664 9.465 1.00 73.75 84 HIS A O 1
ATOM 686 N N . GLU A 1 85 ? 9.660 -4.762 9.567 1.00 73.19 85 GLU A N 1
ATOM 687 C CA . GLU A 1 85 ? 10.092 -4.942 10.961 1.00 73.19 85 GLU A CA 1
ATOM 688 C C . GLU A 1 85 ? 8.944 -4.935 11.992 1.00 73.19 85 GLU A C 1
ATOM 690 O O . GLU A 1 85 ? 9.120 -5.407 13.112 1.00 73.19 85 GLU A O 1
ATOM 695 N N . ILE A 1 86 ? 7.754 -4.428 11.641 1.00 77.00 86 ILE A N 1
ATOM 696 C CA . ILE A 1 86 ? 6.648 -4.206 12.599 1.00 77.00 86 ILE A CA 1
ATOM 697 C C . ILE A 1 86 ? 5.443 -5.123 12.320 1.00 77.00 86 ILE A C 1
ATOM 699 O O . ILE A 1 86 ? 4.447 -5.103 13.049 1.00 77.00 86 ILE A O 1
ATOM 703 N N . TRP A 1 87 ? 5.525 -5.978 11.297 1.00 79.94 87 TRP A N 1
ATOM 704 C CA . TRP A 1 87 ? 4.402 -6.811 10.849 1.00 79.94 87 TRP A CA 1
ATOM 705 C C . TRP A 1 87 ? 3.855 -7.738 11.952 1.00 79.94 87 TRP A C 1
ATOM 707 O O . TRP A 1 87 ? 2.644 -7.927 12.068 1.00 79.94 87 TRP A O 1
ATOM 717 N N . ALA A 1 88 ? 4.730 -8.248 12.823 1.00 76.38 88 ALA A N 1
ATOM 718 C CA . ALA A 1 88 ? 4.356 -9.121 13.931 1.00 76.38 88 ALA A CA 1
ATOM 719 C C . ALA A 1 88 ? 3.526 -8.394 15.004 1.00 76.38 88 ALA A C 1
ATOM 721 O O . ALA A 1 88 ? 2.549 -8.946 15.506 1.00 76.38 88 ALA A O 1
ATOM 722 N N . ILE A 1 89 ? 3.869 -7.142 15.330 1.00 75.94 89 ILE A N 1
ATOM 723 C CA . ILE A 1 89 ? 3.123 -6.329 16.306 1.00 75.94 89 ILE A CA 1
ATOM 724 C C . ILE A 1 89 ? 1.758 -5.949 15.729 1.00 75.94 89 ILE A C 1
ATOM 726 O O . ILE A 1 89 ? 0.749 -6.013 16.432 1.00 75.94 89 ILE A O 1
ATOM 730 N N . ALA A 1 90 ? 1.716 -5.615 14.437 1.00 75.94 90 ALA A N 1
ATOM 731 C CA . ALA A 1 90 ? 0.474 -5.337 13.734 1.00 75.94 90 ALA A CA 1
ATOM 732 C C . ALA A 1 90 ? -0.476 -6.542 13.747 1.00 75.94 90 ALA A C 1
ATOM 734 O O . ALA A 1 90 ? -1.651 -6.393 14.078 1.00 75.94 90 ALA A O 1
ATOM 735 N N . LEU A 1 91 ? 0.039 -7.741 13.456 1.00 73.19 91 LEU A N 1
ATOM 736 C CA . LEU A 1 91 ? -0.745 -8.974 13.476 1.00 73.19 91 LEU A CA 1
ATOM 737 C C . LEU A 1 91 ? -1.200 -9.345 14.895 1.00 73.19 91 LEU A C 1
ATOM 739 O O . LEU A 1 91 ? -2.351 -9.727 15.088 1.00 73.19 91 LEU A O 1
ATOM 743 N N . PHE A 1 92 ? -0.331 -9.185 15.896 1.00 81.00 92 PHE A N 1
ATOM 744 C CA . PHE A 1 92 ? -0.676 -9.415 17.300 1.00 81.00 92 PHE A CA 1
ATOM 745 C C . PHE A 1 92 ? -1.831 -8.514 17.753 1.00 81.00 92 PHE A C 1
ATOM 747 O O . PHE A 1 92 ? -2.836 -8.985 18.279 1.00 81.00 92 PHE A O 1
ATOM 754 N N . MET A 1 93 ? -1.718 -7.213 17.498 1.00 77.25 93 MET A N 1
ATOM 755 C CA . MET A 1 93 ? -2.714 -6.222 17.893 1.00 77.25 93 MET A CA 1
ATOM 756 C C . MET A 1 93 ? -4.003 -6.305 17.058 1.00 77.25 93 MET A C 1
ATOM 758 O O . MET A 1 93 ? -5.068 -5.906 17.531 1.00 77.25 93 MET A O 1
ATOM 762 N N . ALA A 1 94 ? -3.913 -6.874 15.850 1.00 74.25 94 ALA A N 1
ATOM 763 C CA . ALA A 1 94 ? -5.051 -7.266 15.029 1.00 74.25 94 ALA A CA 1
ATOM 764 C C . ALA A 1 94 ? -5.848 -8.436 15.620 1.00 74.25 94 ALA A C 1
ATOM 766 O O . ALA A 1 94 ? -7.078 -8.418 15.602 1.00 74.25 94 ALA A O 1
ATOM 767 N N . TYR A 1 95 ? -5.150 -9.447 16.137 1.00 74.44 95 TYR A N 1
ATOM 768 C CA . TYR A 1 95 ? -5.764 -10.658 16.682 1.00 74.44 95 TYR A CA 1
ATOM 769 C C . TYR A 1 95 ? -6.212 -10.519 18.144 1.00 74.44 95 TYR A C 1
ATOM 771 O O . TYR A 1 95 ? -7.016 -11.320 18.618 1.00 74.44 95 TYR A O 1
ATOM 779 N N . MET A 1 96 ? -5.697 -9.523 18.868 1.00 79.50 96 MET A N 1
ATOM 780 C CA . MET A 1 96 ? -6.038 -9.287 20.270 1.00 79.50 96 MET A CA 1
ATOM 781 C C . MET A 1 96 ? -7.460 -8.726 20.421 1.00 79.50 96 MET A C 1
ATOM 783 O O . MET A 1 96 ? -7.808 -7.720 19.802 1.00 79.50 96 MET A O 1
ATOM 787 N N . ASP A 1 97 ? -8.268 -9.357 21.280 1.00 79.50 97 ASP A N 1
ATOM 788 C CA . ASP A 1 97 ? -9.592 -8.863 21.673 1.00 79.50 97 ASP A CA 1
ATOM 789 C C . ASP A 1 97 ? -9.454 -7.719 22.688 1.00 79.50 97 ASP A C 1
ATOM 791 O O . ASP A 1 97 ? -9.099 -7.916 23.855 1.00 79.50 97 ASP A O 1
ATOM 795 N N . TRP A 1 98 ? -9.735 -6.504 22.225 1.00 80.38 98 TRP A N 1
ATOM 796 C CA . TRP A 1 98 ? -9.623 -5.295 23.033 1.00 80.38 98 TRP A CA 1
ATOM 797 C C . TRP A 1 98 ? -10.701 -5.169 24.108 1.00 80.38 98 TRP A C 1
ATOM 799 O O . TRP A 1 98 ? -10.426 -4.578 25.151 1.00 80.38 98 TRP A O 1
ATOM 809 N N . ASN A 1 99 ? -11.882 -5.761 23.907 1.00 80.75 99 ASN A N 1
ATOM 810 C CA . ASN A 1 99 ? -12.941 -5.735 24.916 1.00 80.75 99 ASN A CA 1
ATOM 811 C C . ASN A 1 99 ? -12.550 -6.610 26.110 1.00 80.75 99 ASN A C 1
ATOM 813 O O . ASN A 1 99 ? -12.637 -6.188 27.262 1.00 80.75 99 ASN A O 1
ATOM 817 N N . ALA A 1 100 ? -12.033 -7.811 25.833 1.00 82.69 100 ALA A N 1
ATOM 818 C CA . ALA A 1 100 ? -11.530 -8.703 26.873 1.00 82.69 100 ALA A CA 1
ATOM 819 C C . ALA A 1 100 ? -10.340 -8.088 27.637 1.00 82.69 100 ALA A C 1
ATOM 821 O O . ALA A 1 100 ? -10.218 -8.263 28.853 1.00 82.69 100 ALA A O 1
ATOM 822 N N . PHE A 1 101 ? -9.474 -7.347 26.936 1.00 84.44 101 PHE A N 1
ATOM 823 C CA . PHE A 1 101 ? -8.352 -6.635 27.544 1.00 84.44 101 PHE A CA 1
ATOM 824 C C . PHE A 1 101 ? -8.810 -5.505 28.481 1.00 84.44 101 PHE A C 1
ATOM 826 O O . PHE A 1 101 ? -8.292 -5.386 29.594 1.00 84.44 101 PHE A O 1
ATOM 833 N N . GLU A 1 102 ? -9.797 -4.706 28.068 1.00 84.94 102 GLU A N 1
ATOM 834 C CA . GLU A 1 102 ? -10.366 -3.634 28.891 1.00 84.94 102 GLU A CA 1
ATOM 835 C C . GLU A 1 102 ? -10.999 -4.189 30.173 1.00 84.94 102 GLU A C 1
ATOM 837 O O . GLU A 1 102 ? -10.660 -3.750 31.277 1.00 84.94 102 GLU A O 1
ATOM 842 N N . ASP A 1 103 ? -11.834 -5.222 30.046 1.00 88.56 103 ASP A N 1
ATOM 843 C CA . ASP A 1 103 ? -12.478 -5.881 31.184 1.00 88.56 103 ASP A CA 1
ATOM 844 C C . ASP A 1 103 ? -11.456 -6.439 32.182 1.00 88.56 103 ASP A C 1
ATOM 846 O O . ASP A 1 103 ? -11.622 -6.327 33.405 1.00 88.56 103 ASP A O 1
ATOM 850 N N . PHE A 1 104 ? -10.374 -7.036 31.677 1.00 88.62 104 PHE A N 1
ATOM 851 C CA . PHE A 1 104 ? -9.275 -7.534 32.498 1.00 88.62 104 PHE A CA 1
ATOM 852 C C . PHE A 1 104 ? -8.561 -6.401 33.248 1.00 88.62 104 PHE A C 1
ATOM 854 O O . PHE A 1 104 ? -8.350 -6.504 34.461 1.00 88.62 104 PHE A O 1
ATOM 861 N N . MET A 1 105 ? -8.241 -5.301 32.563 1.00 89.75 105 MET A N 1
ATOM 862 C CA . MET A 1 105 ? -7.593 -4.128 33.156 1.00 89.75 105 MET A CA 1
ATOM 863 C C . MET A 1 105 ? -8.450 -3.484 34.246 1.00 89.75 105 MET A C 1
ATOM 865 O O . MET A 1 105 ? -7.966 -3.241 35.355 1.00 89.75 105 MET A O 1
ATOM 869 N N . VAL A 1 106 ? -9.743 -3.279 33.988 1.00 90.50 106 VAL A N 1
ATOM 870 C CA . VAL A 1 106 ? -10.679 -2.723 34.976 1.00 90.50 106 VAL A CA 1
ATOM 871 C C . VAL A 1 106 ? -10.809 -3.645 36.187 1.00 90.50 106 VAL A C 1
ATOM 873 O O . VAL A 1 106 ? -10.819 -3.174 37.327 1.00 90.50 106 VAL A O 1
ATOM 876 N N . ARG A 1 107 ? -10.857 -4.966 35.976 1.00 90.50 107 ARG A N 1
ATOM 877 C CA . ARG A 1 107 ? -10.902 -5.955 37.062 1.00 90.50 107 ARG A CA 1
ATOM 878 C C . ARG A 1 107 ? -9.651 -5.901 37.937 1.00 90.50 107 ARG A C 1
ATOM 880 O O . ARG A 1 107 ? -9.781 -5.947 39.159 1.00 90.50 107 ARG A O 1
ATOM 887 N N . ILE A 1 108 ? -8.468 -5.767 37.337 1.00 91.75 108 ILE A N 1
ATOM 888 C CA . ILE A 1 108 ? -7.197 -5.619 38.059 1.00 91.75 108 ILE A CA 1
ATOM 889 C C . ILE A 1 108 ? -7.180 -4.326 38.886 1.00 91.75 108 ILE A C 1
ATOM 891 O O . ILE A 1 108 ? -6.836 -4.357 40.066 1.00 91.75 108 ILE A O 1
ATOM 895 N N . LEU A 1 109 ? -7.625 -3.207 38.305 1.00 89.00 109 LEU A N 1
ATOM 896 C CA . LEU A 1 109 ? -7.672 -1.905 38.978 1.00 89.00 109 LEU A CA 1
ATOM 897 C C . LEU A 1 109 ? -8.695 -1.884 40.118 1.00 89.00 109 LEU A C 1
ATOM 899 O O . LEU A 1 109 ? -8.455 -1.305 41.176 1.00 89.00 109 LEU A O 1
ATOM 903 N N . ARG A 1 110 ? -9.847 -2.535 39.931 1.00 89.94 110 ARG A N 1
ATOM 904 C CA . ARG A 1 110 ? -10.857 -2.676 40.984 1.00 89.94 110 ARG A CA 1
ATOM 905 C C . ARG A 1 110 ? -10.352 -3.581 42.108 1.00 89.94 110 ARG A C 1
ATOM 907 O O . ARG A 1 110 ? -10.544 -3.253 43.274 1.00 89.94 110 ARG A O 1
ATOM 914 N N . ARG A 1 111 ? -9.670 -4.682 41.772 1.00 91.12 111 ARG A N 1
ATOM 915 C CA . ARG A 1 111 ? -9.033 -5.576 42.751 1.00 91.12 111 ARG A CA 1
ATOM 916 C C . ARG A 1 111 ? -7.983 -4.830 43.576 1.00 91.12 111 ARG A C 1
ATOM 918 O O . ARG A 1 111 ? -7.975 -4.985 44.791 1.00 91.12 111 ARG A O 1
ATOM 925 N N . SER A 1 112 ? -7.146 -4.003 42.947 1.00 84.44 112 SER A N 1
ATOM 926 C CA . SER A 1 112 ? -6.106 -3.250 43.662 1.00 84.44 112 SER A CA 1
ATOM 927 C C . SER A 1 112 ? -6.665 -2.133 44.548 1.00 84.44 112 SER A C 1
ATOM 929 O O . SER A 1 112 ? -6.080 -1.835 45.584 1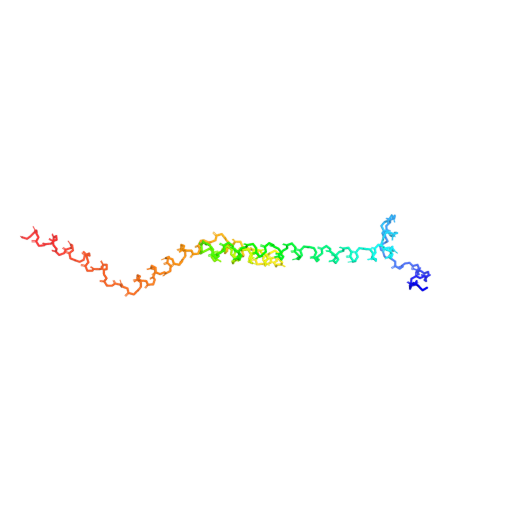.00 84.44 112 SER A O 1
ATOM 931 N N . ARG A 1 113 ? -7.814 -1.540 44.190 1.00 82.31 113 ARG A N 1
ATOM 932 C CA . ARG A 1 113 ? -8.509 -0.535 45.016 1.00 82.31 113 ARG A CA 1
ATOM 933 C C . ARG A 1 113 ? -9.321 -1.111 46.175 1.00 82.31 113 ARG A C 1
ATOM 935 O O . ARG A 1 113 ? -9.636 -0.367 47.099 1.00 82.31 113 ARG A O 1
ATOM 942 N N . SER A 1 114 ? -9.671 -2.394 46.149 1.00 73.94 114 SER A N 1
ATOM 943 C CA . SER A 1 114 ? -10.468 -3.037 47.201 1.00 73.94 114 SER A CA 1
ATOM 944 C C . SER A 1 114 ? -9.752 -4.245 47.821 1.00 73.94 114 SER A C 1
ATOM 946 O O . SER A 1 114 ? -10.299 -5.348 47.781 1.00 73.94 114 SER A O 1
ATOM 948 N N . PRO A 1 115 ? -8.560 -4.072 48.431 1.00 61.78 115 PRO A N 1
ATOM 949 C CA . PRO A 1 115 ? -7.881 -5.172 49.115 1.00 61.78 115 PRO A CA 1
ATOM 950 C C . PRO A 1 115 ? -8.667 -5.681 50.339 1.00 61.78 115 PRO A C 1
ATOM 952 O O . PRO A 1 115 ? -8.501 -6.823 50.736 1.00 61.78 115 PRO A O 1
ATOM 955 N N . ALA A 1 116 ? -9.579 -4.877 50.901 1.00 58.19 116 ALA A N 1
ATOM 956 C CA . ALA A 1 116 ? -10.192 -5.137 52.207 1.00 58.19 116 ALA A CA 1
ATOM 957 C C . ALA A 1 116 ? -11.450 -6.035 52.220 1.00 58.19 116 ALA A C 1
ATOM 959 O O . ALA A 1 116 ? -11.935 -6.361 53.296 1.00 58.19 116 ALA A O 1
ATOM 960 N N . ALA A 1 117 ? -12.018 -6.430 51.073 1.00 57.44 117 ALA A N 1
ATOM 961 C CA . ALA A 1 117 ? -13.292 -7.174 51.058 1.00 57.44 117 ALA A CA 1
ATOM 962 C C . ALA A 1 117 ? -13.138 -8.709 51.022 1.00 57.44 117 ALA A C 1
ATOM 964 O O . ALA A 1 117 ? -14.111 -9.422 51.259 1.00 57.44 117 ALA A O 1
ATOM 965 N N . GLY A 1 118 ? -11.943 -9.222 50.702 1.00 55.81 118 GLY A N 1
ATOM 966 C CA . GLY A 1 118 ? -11.672 -10.665 50.643 1.00 55.81 118 GLY A CA 1
ATOM 967 C C . GLY A 1 118 ? -11.319 -11.275 51.999 1.00 55.81 118 GLY A C 1
ATOM 968 O O . GLY A 1 118 ? -11.723 -12.400 52.284 1.00 55.81 118 GLY A O 1
ATOM 969 N N . ASP A 1 119 ? -10.638 -10.511 52.853 1.00 56.22 119 ASP A N 1
ATOM 970 C CA . ASP A 1 119 ? -10.120 -11.029 54.122 1.00 56.22 119 ASP A CA 1
ATOM 971 C C . ASP A 1 119 ? -11.198 -11.074 55.215 1.00 56.22 119 ASP A C 1
ATOM 973 O O . ASP A 1 119 ? -11.229 -12.007 56.011 1.00 56.22 119 ASP A O 1
ATOM 977 N N . SER A 1 120 ? -12.176 -10.160 55.205 1.00 55.03 120 SER A N 1
ATOM 978 C CA . SER A 1 120 ? -13.242 -10.145 56.221 1.00 55.03 120 SER A CA 1
ATOM 979 C C . SER A 1 120 ? -14.209 -11.333 56.131 1.00 55.03 120 SER A C 1
ATOM 981 O O . SER A 1 120 ? -14.824 -11.697 57.133 1.00 55.03 120 SER A O 1
ATOM 983 N N . GLN A 1 121 ? -14.356 -11.955 54.955 1.00 54.38 121 GLN A N 1
ATOM 984 C CA . GLN A 1 121 ? -15.246 -13.108 54.767 1.00 54.38 121 GLN A CA 1
ATOM 985 C C . GLN A 1 121 ? -14.552 -14.438 55.111 1.00 54.38 121 GLN A C 1
ATOM 987 O O . GLN A 1 121 ? -15.212 -15.354 55.597 1.00 54.38 121 GLN A O 1
ATOM 992 N N . ALA A 1 122 ? -13.226 -14.523 54.938 1.00 55.28 122 ALA A N 1
ATOM 993 C CA . ALA A 1 122 ? -12.426 -15.656 55.406 1.00 55.28 122 ALA A CA 1
ATOM 994 C C . ALA A 1 122 ? -12.294 -15.663 56.939 1.00 55.28 122 ALA A C 1
ATOM 996 O O . ALA A 1 122 ? -12.443 -16.719 57.555 1.00 55.28 122 ALA A O 1
ATOM 997 N N . ASP A 1 123 ? -12.111 -14.491 57.557 1.00 55.84 123 ASP A N 1
ATOM 998 C CA . ASP A 1 123 ? -11.993 -14.378 59.016 1.00 55.84 123 ASP A CA 1
ATOM 999 C C . ASP A 1 123 ? -13.337 -14.647 59.715 1.00 55.84 123 ASP A C 1
ATOM 1001 O O . ASP A 1 123 ? -13.402 -15.431 60.658 1.00 55.84 123 ASP A O 1
ATOM 1005 N N . SER A 1 124 ? -14.451 -14.122 59.183 1.00 56.56 124 SER A N 1
ATOM 1006 C CA . SER A 1 124 ? -15.792 -14.364 59.751 1.00 56.56 124 SER A CA 1
ATOM 1007 C C . SER A 1 124 ? -16.239 -15.831 59.664 1.00 56.56 124 SER A C 1
ATOM 1009 O O . SER A 1 124 ? -17.025 -16.287 60.490 1.00 56.56 124 SER A O 1
ATOM 1011 N N . MET A 1 125 ? -15.755 -16.601 58.681 1.00 53.47 125 MET A N 1
ATOM 1012 C CA . MET A 1 125 ? -16.078 -18.031 58.569 1.00 53.47 125 MET A CA 1
ATOM 1013 C C . MET A 1 125 ? -15.178 -18.903 59.462 1.00 53.47 125 MET A C 1
ATOM 1015 O O . MET A 1 125 ? -15.607 -19.967 59.914 1.00 53.47 125 MET A O 1
ATOM 1019 N N . ALA A 1 126 ? -13.965 -18.435 59.781 1.00 57.12 126 ALA A N 1
ATOM 1020 C CA . ALA A 1 126 ? -13.088 -19.056 60.770 1.00 57.12 126 ALA A CA 1
ATOM 1021 C C . ALA A 1 126 ? -13.567 -18.811 62.215 1.00 57.12 126 ALA A C 1
ATOM 1023 O O . ALA A 1 126 ? -13.503 -19.732 63.031 1.00 57.12 126 ALA A O 1
ATOM 1024 N N . THR A 1 127 ? -14.112 -17.626 62.533 1.00 57.00 127 THR A N 1
ATOM 1025 C CA . THR A 1 127 ? -14.621 -17.330 63.887 1.00 57.00 127 THR A CA 1
ATOM 1026 C C . THR A 1 127 ? -15.886 -18.132 64.217 1.00 57.00 127 THR A C 1
ATOM 1028 O O . THR A 1 127 ? -15.974 -18.732 65.286 1.00 57.00 127 THR A O 1
ATOM 1031 N N . VAL A 1 128 ? -16.822 -18.255 63.266 1.00 58.78 128 VAL A N 1
ATOM 1032 C CA . VAL A 1 128 ? -18.087 -18.994 63.454 1.00 58.78 128 VAL A CA 1
ATOM 1033 C C . VAL A 1 128 ? -17.865 -20.507 63.599 1.00 58.78 128 VAL A C 1
ATOM 1035 O O . VAL A 1 128 ? -18.593 -21.174 64.332 1.00 58.78 128 VAL A O 1
ATOM 1038 N N . SER A 1 129 ? -16.834 -21.072 62.959 1.00 56.28 129 SER A N 1
ATOM 1039 C CA . SER A 1 129 ? -16.484 -22.492 63.129 1.00 56.28 129 SER A CA 1
ATOM 1040 C C . SER A 1 129 ? -15.729 -22.786 64.436 1.00 56.28 129 SER A C 1
ATOM 1042 O O . SER A 1 129 ? -15.669 -23.951 64.839 1.00 56.28 129 SER A O 1
ATOM 1044 N N . GLY A 1 130 ? -15.139 -21.774 65.082 1.00 55.84 130 GLY A N 1
ATOM 1045 C CA . GLY A 1 130 ? -14.427 -21.906 66.357 1.00 55.84 130 GLY A CA 1
ATOM 1046 C C . GLY A 1 130 ? -15.348 -21.867 67.578 1.00 55.84 130 GLY A C 1
ATOM 1047 O O . GLY A 1 130 ? -15.126 -22.610 68.530 1.00 55.84 130 GLY A O 1
ATOM 1048 N N . GLU A 1 131 ? -16.419 -21.069 67.535 1.00 55.56 131 GLU A N 1
ATOM 1049 C CA . GLU A 1 131 ? -17.371 -20.931 68.651 1.00 55.56 131 GLU A CA 1
ATOM 1050 C C . GLU A 1 131 ? -18.296 -22.139 68.843 1.00 55.56 131 GLU A C 1
ATOM 1052 O O . GLU A 1 131 ? -18.825 -22.337 69.931 1.00 55.56 131 GLU A O 1
ATOM 1057 N N . HIS A 1 132 ? -18.472 -22.993 67.832 1.00 51.94 132 HIS A N 1
ATOM 1058 C CA . HIS A 1 132 ? -19.367 -24.149 67.950 1.00 51.94 132 HIS A CA 1
ATOM 1059 C C . HIS A 1 132 ? -18.701 -25.402 68.560 1.00 51.94 132 HIS A C 1
ATOM 1061 O O . HIS A 1 132 ? -19.355 -26.440 68.691 1.00 51.94 132 HIS A O 1
ATOM 1067 N N . LYS A 1 133 ? -17.404 -25.333 68.908 1.00 51.47 133 LYS A N 1
ATOM 1068 C CA . LYS A 1 133 ? -16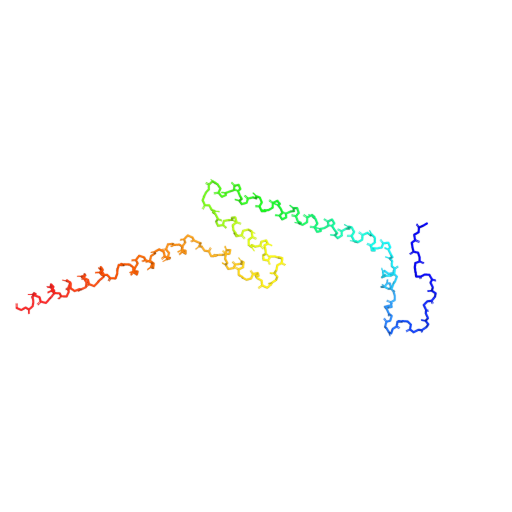.598 -26.476 69.382 1.00 51.47 133 LYS A CA 1
ATOM 1069 C C . LYS A 1 133 ? -16.003 -26.293 70.791 1.00 51.47 133 LYS A C 1
ATOM 1071 O O . LYS A 1 133 ? -15.052 -27.002 71.126 1.00 51.47 133 LYS A O 1
ATOM 1076 N N . ALA A 1 134 ? -16.542 -25.374 71.591 1.00 44.44 134 ALA A N 1
ATOM 1077 C CA . ALA A 1 134 ? -16.204 -25.197 73.006 1.00 44.44 134 ALA A CA 1
ATOM 1078 C C . ALA A 1 134 ? -17.384 -25.582 73.905 1.00 44.44 134 ALA A C 1
ATOM 1080 O O . ALA A 1 134 ? -18.534 -25.271 73.524 1.00 44.44 134 ALA A O 1
#

Foldseek 3Di:
DDDPVPPDDDDPPNDPDDDDDPVNVVVPPPVCCVVVVVVVVVVVVVVVVVLVVQLVVQVVVCVVPVPPLSNQLSVLCSVCVVDVVCVVVSVVSNPDDVVVVVVVVVVVVVCVVCVPPVVVVVVVVVVVVVVVPD

pLDDT: mean 72.79, std 13.22, range [44.44, 97.31]

Radius of gyration: 33.62 Å; chains: 1; bounding box: 62×42×104 Å

Secondary structure (DSSP, 8-state):
----TT-SPPPTTS-SSPPPTHHHHHHT-HHHHHHHHHHHHHHHHHHHHHHHHHHHHHHHHHHHHT-HHHHHHHHHHHHHHH-GGGHHHHHHHHHS-HHHHHHHHHHHHHHHH-GGGTHHHHHHHHHHHHHTT-